Protein AF-A0A661K5T9-F1 (afdb_monomer)

Secondary structure (DSSP, 8-state):
---PPPPPHHHHHHHHH-TT--HHHHHHHHHHHHHTT-HHHHHHHHHHTT-HHHHHHHHHHHHHHT-HHHHHHHHHHHTPPPPHHHHHHHHHHHHHTT-HHHHHHHHHHHT-HHHHHHHHHHHHHHHHT-

Mean predicted aligned error: 3.78 Å

Nearest PDB structures (foldseek):
  3r9a-assembly1_B  TM=3.697E-01  e=6.751E-01  Homo sapiens
  4kyo-assembly1_B  TM=3.118E-01  e=3.948E-01  Homo sapiens
  3esl-assembly2_B  TM=3.362E-01  e=4.105E+00  Saccharomyces cerevisiae
  8je2-assembly1_D  TM=2.415E-01  e=2.779E+00  Homo sapiens

Radius of gyration: 16.88 Å; Cα contacts (8 Å, |Δi|>4): 174; chains: 1; bounding box: 39×26×48 Å

Structure (mmCIF, N/CA/C/O backbone):
data_AF-A0A661K5T9-F1
#
_entry.id   AF-A0A661K5T9-F1
#
loop_
_atom_site.group_PDB
_atom_site.id
_atom_site.type_symbol
_atom_site.label_atom_id
_atom_site.label_alt_id
_atom_site.label_comp_id
_atom_site.label_asym_id
_atom_site.label_entity_id
_atom_site.label_seq_id
_atom_site.pdbx_PDB_ins_code
_atom_site.Cartn_x
_atom_site.Cartn_y
_atom_site.Cartn_z
_atom_site.occupancy
_atom_site.B_iso_or_equiv
_atom_site.auth_seq_id
_atom_site.auth_comp_id
_atom_site.auth_asym_id
_atom_site.auth_atom_id
_atom_site.pdbx_PDB_model_num
ATOM 1 N N . MET A 1 1 ? -13.305 -16.041 21.302 1.00 40.28 1 MET A N 1
ATOM 2 C CA . MET A 1 1 ? -13.415 -14.782 20.538 1.00 40.28 1 MET A CA 1
ATOM 3 C C . MET A 1 1 ? -14.394 -15.046 19.408 1.00 40.28 1 MET A C 1
ATOM 5 O O . MET A 1 1 ? -14.256 -16.070 18.754 1.00 40.28 1 MET A O 1
ATOM 9 N N . GLY A 1 2 ? -15.469 -14.263 19.300 1.00 46.28 2 GLY A N 1
ATOM 10 C CA . GLY A 1 2 ? -16.530 -14.525 18.323 1.00 46.28 2 GLY A CA 1
ATOM 11 C C . GLY A 1 2 ? -16.021 -14.318 16.899 1.00 46.28 2 GLY A C 1
ATOM 12 O O . GLY A 1 2 ? -15.308 -13.349 16.661 1.00 46.28 2 GLY A O 1
ATOM 13 N N . ASN A 1 3 ? -16.393 -15.214 15.981 1.00 55.75 3 ASN A N 1
ATOM 14 C CA . ASN A 1 3 ? -16.138 -15.110 14.541 1.00 55.75 3 ASN A CA 1
ATOM 15 C C . ASN A 1 3 ? -16.792 -13.828 13.989 1.00 55.75 3 ASN A C 1
ATOM 17 O O . ASN A 1 3 ? -17.917 -13.856 13.483 1.00 55.75 3 ASN A O 1
ATOM 21 N N . LYS A 1 4 ? -16.131 -12.676 14.136 1.00 70.12 4 LYS A N 1
ATOM 22 C CA . LYS A 1 4 ? -16.534 -11.455 13.442 1.00 70.12 4 LYS A CA 1
ATOM 23 C C . LYS A 1 4 ? -16.276 -11.698 11.959 1.00 70.12 4 LYS A C 1
ATOM 25 O O . LYS A 1 4 ? -15.182 -12.078 11.572 1.00 70.12 4 LYS A O 1
ATOM 30 N N . ARG A 1 5 ? -17.310 -11.546 11.138 1.00 85.38 5 ARG A N 1
ATOM 31 C CA . ARG A 1 5 ? -17.187 -11.569 9.676 1.00 85.38 5 ARG A CA 1
ATOM 32 C C . ARG A 1 5 ? -16.986 -10.138 9.195 1.00 85.38 5 ARG A C 1
ATOM 34 O O . ARG A 1 5 ? -17.376 -9.199 9.895 1.00 85.38 5 ARG A O 1
ATOM 41 N N . LEU A 1 6 ? -16.424 -9.975 8.001 1.00 92.50 6 LEU A N 1
ATOM 42 C CA . LEU A 1 6 ? -16.346 -8.657 7.385 1.00 92.50 6 LEU A CA 1
ATOM 43 C C . LEU A 1 6 ? -17.754 -8.048 7.259 1.00 92.50 6 LEU A C 1
ATOM 45 O O . LEU A 1 6 ? -18.684 -8.747 6.841 1.00 92.50 6 LEU A O 1
ATOM 49 N N . PRO A 1 7 ? -17.929 -6.773 7.645 1.00 92.56 7 PRO A N 1
ATOM 50 C CA . PRO A 1 7 ? -19.217 -6.105 7.562 1.00 92.56 7 PRO A CA 1
ATOM 51 C C . PRO A 1 7 ? -19.615 -5.877 6.099 1.00 92.56 7 PRO A C 1
ATOM 53 O O . PRO A 1 7 ? -18.761 -5.760 5.217 1.00 92.56 7 PRO A O 1
ATOM 56 N N . ASP A 1 8 ? -20.918 -5.758 5.842 1.00 93.81 8 ASP A N 1
ATOM 57 C CA . ASP A 1 8 ? -21.399 -5.251 4.556 1.00 93.81 8 ASP A CA 1
ATOM 58 C C . ASP A 1 8 ? -20.931 -3.793 4.323 1.00 93.81 8 ASP A C 1
ATOM 60 O O . ASP A 1 8 ? -20.487 -3.123 5.263 1.00 93.81 8 ASP A O 1
ATOM 64 N N . PRO A 1 9 ? -21.015 -3.260 3.089 1.00 93.19 9 PRO A N 1
ATOM 65 C CA . PRO A 1 9 ? -20.499 -1.925 2.783 1.00 93.19 9 PRO A CA 1
ATOM 66 C C . PRO A 1 9 ? -21.115 -0.782 3.608 1.00 93.19 9 PRO A C 1
ATOM 68 O O . PRO A 1 9 ? -20.410 0.174 3.941 1.00 93.19 9 PRO A O 1
ATOM 71 N N . LEU A 1 10 ? -22.404 -0.863 3.962 1.00 94.88 10 LEU A N 1
ATOM 72 C CA . LEU A 1 10 ? -23.059 0.165 4.778 1.00 94.88 10 LEU A CA 1
ATOM 73 C C . LEU A 1 10 ? -22.525 0.110 6.204 1.00 94.88 10 LEU A C 1
ATOM 75 O O . LEU A 1 10 ? -22.103 1.133 6.751 1.00 94.88 10 LEU A O 1
ATOM 79 N N . LYS A 1 11 ? -22.457 -1.096 6.770 1.00 93.94 11 LYS A N 1
ATOM 80 C CA . LYS A 1 11 ? -21.947 -1.309 8.117 1.00 93.94 11 LYS A CA 1
ATOM 81 C C . LYS A 1 11 ? -20.460 -0.977 8.225 1.00 93.94 11 LYS A C 1
ATOM 83 O O . LYS A 1 11 ? -20.052 -0.362 9.206 1.00 93.94 11 LYS A O 1
ATOM 88 N N . ARG A 1 12 ? -19.659 -1.288 7.199 1.00 95.31 12 ARG A N 1
ATOM 89 C CA . ARG A 1 12 ? -18.251 -0.869 7.091 1.00 95.31 12 ARG A CA 1
ATOM 90 C C . ARG A 1 12 ? -18.132 0.645 7.232 1.00 95.31 12 ARG A C 1
ATOM 92 O O . ARG A 1 12 ? -17.331 1.111 8.035 1.00 95.31 12 ARG A O 1
ATOM 99 N N . ARG A 1 13 ? -18.931 1.403 6.472 1.00 95.38 13 ARG A N 1
ATOM 100 C CA . ARG A 1 13 ? -18.915 2.873 6.502 1.00 95.38 13 ARG A CA 1
ATOM 101 C C . ARG A 1 13 ? -19.293 3.414 7.880 1.00 95.38 13 ARG A C 1
ATOM 103 O O . ARG A 1 13 ? -18.637 4.332 8.360 1.00 95.38 13 ARG A O 1
ATOM 110 N N . GLU A 1 14 ? -20.322 2.846 8.509 1.00 95.12 14 GLU A N 1
ATOM 111 C CA . GLU A 1 14 ? -20.735 3.223 9.868 1.00 95.12 14 GLU A CA 1
ATOM 112 C C . GLU A 1 14 ? -19.632 2.997 10.897 1.00 95.12 14 GLU A C 1
ATOM 114 O O . GLU A 1 14 ? -19.419 3.847 11.750 1.00 95.12 14 GLU A O 1
ATOM 119 N N . ILE A 1 15 ? -18.929 1.866 10.825 1.00 95.44 15 ILE A N 1
ATOM 120 C CA . ILE A 1 15 ? -17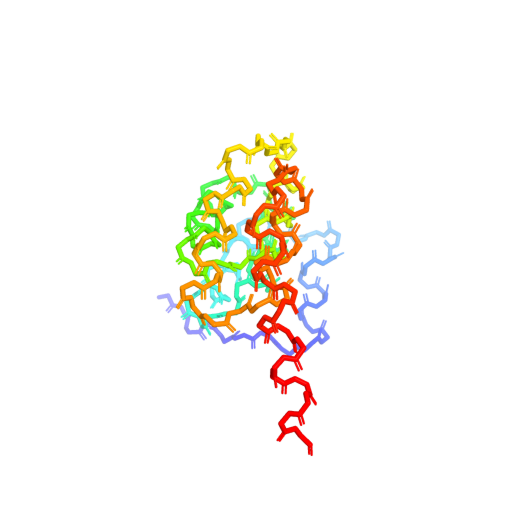.839 1.571 11.756 1.00 95.44 15 ILE A CA 1
ATOM 121 C C . ILE A 1 15 ? -16.672 2.528 11.501 1.00 95.44 15 ILE A C 1
ATOM 123 O O . ILE A 1 15 ? -16.203 3.181 12.425 1.00 95.44 15 ILE A O 1
ATOM 127 N N . LEU A 1 16 ? -16.218 2.642 10.253 1.00 94.75 16 LEU A N 1
ATOM 128 C CA . LEU A 1 16 ? -14.996 3.369 9.917 1.00 94.75 16 LEU A CA 1
ATOM 129 C C . LEU A 1 16 ? -15.117 4.890 10.113 1.00 94.75 16 LEU A C 1
ATOM 131 O O . LEU A 1 16 ? -14.170 5.536 10.556 1.00 94.75 16 LEU A O 1
ATOM 135 N N . TYR A 1 17 ? -16.278 5.467 9.797 1.00 94.06 17 TYR A N 1
ATOM 136 C CA . TYR A 1 17 ? -16.509 6.916 9.877 1.00 94.06 17 TYR A CA 1
ATOM 137 C C . TYR A 1 17 ? -17.506 7.317 10.968 1.00 94.06 17 TYR A C 1
ATOM 139 O O . TYR A 1 17 ? -17.871 8.490 11.070 1.00 94.06 17 TYR A O 1
ATOM 147 N N . GLY A 1 18 ? -17.951 6.361 11.784 1.00 92.38 18 GLY A N 1
ATOM 148 C CA . GLY A 1 18 ? -18.796 6.612 12.943 1.00 92.38 18 GLY A CA 1
ATOM 149 C C . GLY A 1 18 ? -18.108 7.542 13.935 1.00 92.38 18 GLY A C 1
ATOM 150 O O . GLY A 1 18 ? -16.915 7.416 14.205 1.00 92.38 18 GLY A O 1
ATOM 151 N N . LYS A 1 19 ? -18.869 8.494 14.481 1.00 83.75 19 LYS A N 1
ATOM 152 C CA . LYS A 1 19 ? -18.344 9.519 15.394 1.00 83.75 19 LYS A CA 1
ATOM 153 C C . LYS A 1 19 ? -17.777 8.927 16.691 1.00 83.75 19 LYS A C 1
ATOM 155 O O . LYS A 1 19 ? -16.812 9.466 17.219 1.00 83.75 19 LYS A O 1
ATOM 160 N N . ASP A 1 20 ? -18.356 7.819 17.149 1.00 87.88 20 ASP A N 1
ATOM 161 C CA . ASP A 1 20 ? -18.087 7.221 18.460 1.00 87.88 20 ASP A CA 1
ATOM 162 C C . ASP A 1 20 ? -17.494 5.804 18.356 1.00 87.88 20 ASP A C 1
ATOM 164 O O . ASP A 1 20 ? -17.575 5.026 19.307 1.00 87.88 20 ASP A O 1
ATOM 168 N N . THR A 1 21 ? -16.924 5.427 17.204 1.00 94.31 21 THR A N 1
ATOM 169 C CA . THR A 1 21 ? -16.280 4.113 17.066 1.00 94.31 21 THR A CA 1
ATOM 170 C C . THR A 1 21 ? -14.9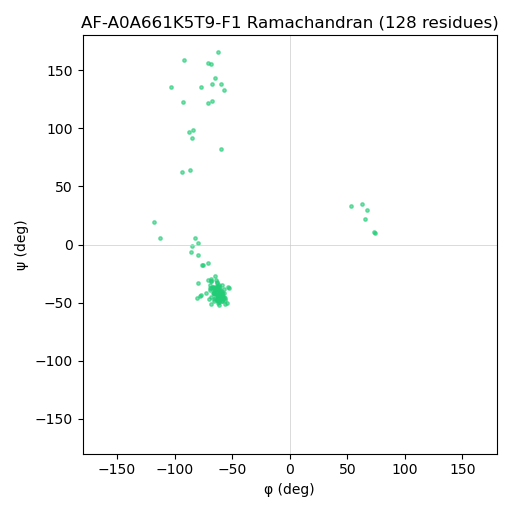77 4.082 17.876 1.00 94.31 21 THR A C 1
ATOM 172 O O . THR A 1 21 ? -14.081 4.880 17.592 1.00 94.31 21 THR A O 1
ATOM 175 N N . PRO A 1 22 ? -14.821 3.157 18.844 1.00 95.50 22 PRO A N 1
ATOM 176 C CA . PRO A 1 22 ? -13.589 3.049 19.620 1.00 95.50 22 PRO A CA 1
ATOM 177 C C . PRO A 1 22 ? -12.391 2.645 18.743 1.00 95.50 22 PRO A C 1
ATOM 179 O O . PRO A 1 22 ? -12.560 1.790 17.861 1.00 95.50 22 PRO A O 1
ATOM 182 N N . PRO A 1 23 ? -11.177 3.171 18.996 1.00 96.50 23 PRO A N 1
ATOM 183 C CA . PRO A 1 23 ? -9.966 2.766 18.281 1.00 96.50 23 PRO A CA 1
ATOM 184 C C . PRO A 1 23 ? -9.738 1.251 18.286 1.00 9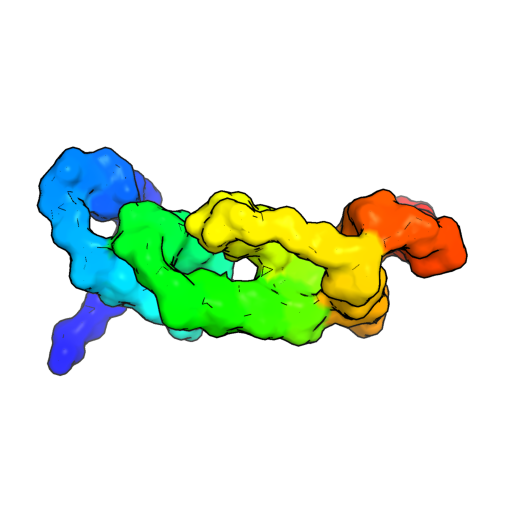6.50 23 PRO A C 1
ATOM 186 O O . PRO A 1 23 ? -9.364 0.681 17.268 1.00 96.50 23 PRO A O 1
ATOM 189 N N . GLU A 1 24 ? -10.050 0.567 19.386 1.00 96.75 24 GLU A N 1
ATOM 190 C CA . GLU A 1 24 ? -9.905 -0.885 19.520 1.00 96.75 24 GLU A CA 1
ATOM 191 C C . GLU A 1 24 ? -10.814 -1.630 18.539 1.00 96.75 24 GLU A C 1
ATOM 193 O O . GLU A 1 24 ? -10.405 -2.614 17.929 1.00 96.75 24 GLU A O 1
ATOM 198 N N . THR A 1 25 ? -12.032 -1.123 18.316 1.00 96.25 25 THR A N 1
ATOM 199 C CA . THR A 1 25 ? -12.949 -1.694 17.319 1.00 96.25 25 THR A CA 1
ATOM 200 C C . THR A 1 25 ? -12.397 -1.511 15.910 1.00 96.25 25 THR A C 1
ATOM 202 O O . THR A 1 25 ? -12.489 -2.426 15.093 1.00 96.25 25 THR A O 1
ATOM 205 N N . LEU A 1 26 ? -11.804 -0.351 15.616 1.00 97.69 26 LEU A N 1
ATOM 206 C CA . LEU A 1 26 ? -11.160 -0.114 14.327 1.00 97.69 26 LEU A CA 1
ATOM 207 C C . LEU A 1 26 ? -9.968 -1.057 14.122 1.00 97.69 26 LEU A C 1
ATOM 209 O O . LEU A 1 26 ? -9.859 -1.656 13.057 1.00 97.69 26 LEU A O 1
ATOM 213 N N . ILE A 1 27 ? -9.132 -1.256 15.145 1.00 98.25 27 ILE A N 1
ATOM 214 C CA . ILE A 1 27 ? -7.999 -2.192 15.104 1.00 98.25 27 ILE A CA 1
ATOM 215 C C . ILE A 1 27 ? -8.484 -3.621 14.851 1.00 98.25 27 ILE A C 1
ATOM 217 O O . ILE A 1 27 ? -7.941 -4.296 13.980 1.00 98.25 27 ILE A O 1
ATOM 221 N N . GLU A 1 28 ? -9.521 -4.077 15.555 1.00 97.25 28 GLU A N 1
ATOM 222 C CA . GLU A 1 28 ? -10.091 -5.412 15.350 1.00 97.25 28 GLU A CA 1
ATOM 223 C C . GLU A 1 28 ? -10.555 -5.618 13.903 1.00 97.25 28 GLU A C 1
ATOM 225 O O . GLU A 1 28 ? -10.219 -6.630 13.289 1.00 97.25 28 GLU A O 1
ATOM 230 N N . TYR A 1 29 ? -11.281 -4.656 13.323 1.00 97.44 29 TYR A N 1
ATOM 231 C CA . TYR A 1 29 ? -11.690 -4.751 11.919 1.00 97.44 29 TYR A CA 1
ATOM 232 C C . TYR A 1 29 ? -10.512 -4.639 10.952 1.00 97.44 29 TYR A C 1
ATOM 234 O O . TYR A 1 29 ? -10.482 -5.374 9.970 1.00 97.44 29 TYR A O 1
ATOM 242 N N . GLY A 1 30 ? -9.521 -3.791 11.231 1.00 97.69 30 GLY A N 1
ATOM 243 C CA . GLY A 1 30 ? -8.297 -3.726 10.434 1.00 97.69 30 GLY A CA 1
ATOM 244 C C . GLY A 1 30 ? -7.564 -5.070 10.398 1.00 97.69 30 GLY A C 1
ATOM 245 O O . GLY A 1 30 ? -7.164 -5.515 9.325 1.00 97.69 30 GLY A O 1
ATOM 246 N N . ARG A 1 31 ? -7.480 -5.773 11.537 1.00 97.94 31 ARG A N 1
ATOM 247 C CA . ARG A 1 31 ? -6.924 -7.135 11.627 1.00 97.94 31 ARG A CA 1
ATOM 248 C C . ARG A 1 31 ? -7.735 -8.138 10.805 1.00 97.94 31 ARG A C 1
ATOM 250 O O . ARG A 1 31 ? -7.153 -8.880 10.026 1.00 97.94 31 ARG A O 1
ATOM 257 N N . LEU A 1 32 ? -9.063 -8.088 10.894 1.00 96.81 32 LEU A N 1
ATOM 258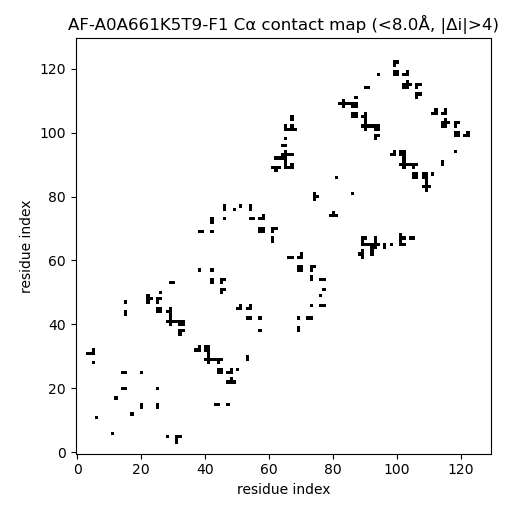 C CA . LEU A 1 32 ? -9.953 -8.921 10.078 1.00 96.81 32 LEU A CA 1
ATOM 259 C C . LEU A 1 32 ? -9.748 -8.703 8.568 1.00 96.81 32 LEU A C 1
ATOM 261 O O . LEU A 1 32 ? -9.661 -9.663 7.810 1.00 96.81 32 LEU A O 1
ATOM 265 N N . TYR A 1 33 ? -9.650 -7.451 8.111 1.00 97.38 33 TYR A N 1
ATOM 266 C CA . TYR A 1 33 ? -9.378 -7.158 6.698 1.00 97.38 33 TYR A CA 1
ATOM 267 C C . TYR A 1 33 ? -7.975 -7.600 6.269 1.00 97.38 33 TYR A C 1
ATOM 269 O O . TYR A 1 33 ? -7.805 -8.071 5.145 1.00 97.38 33 TYR A O 1
ATOM 277 N N . LEU A 1 34 ? -6.983 -7.471 7.152 1.00 97.31 34 LEU A N 1
ATOM 278 C CA . LEU A 1 34 ? -5.618 -7.927 6.907 1.00 97.31 34 LEU A CA 1
ATOM 279 C C . LEU A 1 34 ? -5.561 -9.451 6.714 1.00 97.31 34 LEU A C 1
ATOM 281 O O . LEU A 1 34 ? -4.978 -9.911 5.732 1.00 97.31 34 LEU A O 1
ATOM 285 N N . GLU A 1 35 ? -6.203 -10.213 7.604 1.00 96.00 35 GLU A N 1
ATOM 286 C CA . GLU A 1 35 ? -6.283 -11.683 7.555 1.00 96.00 35 GLU A CA 1
ATOM 287 C C . GLU A 1 35 ? -6.977 -12.192 6.281 1.00 96.00 35 GLU A C 1
ATOM 289 O O . GLU A 1 35 ? -6.565 -13.198 5.708 1.00 96.00 35 GLU A O 1
ATOM 294 N N . GLU A 1 36 ? -7.974 -11.459 5.783 1.00 96.00 36 GLU A N 1
ATOM 295 C CA . GLU A 1 36 ? -8.700 -11.767 4.541 1.00 96.00 36 GLU A CA 1
ATOM 296 C C . GLU A 1 36 ? -7.974 -11.285 3.266 1.00 96.00 36 GLU A C 1
ATOM 298 O O . GLU A 1 36 ? -8.527 -11.345 2.166 1.00 96.00 36 GLU A O 1
ATOM 303 N N . GLY A 1 37 ? -6.748 -10.759 3.379 1.00 95.50 37 GLY A N 1
ATOM 304 C CA . GLY A 1 37 ? -5.971 -10.279 2.230 1.00 95.50 37 GLY A CA 1
ATOM 305 C C . GLY A 1 37 ? -6.454 -8.945 1.644 1.00 95.50 37 GLY A C 1
ATOM 306 O O . GLY A 1 37 ? -6.003 -8.521 0.581 1.00 95.50 37 GLY A O 1
ATOM 307 N N . ARG A 1 38 ? -7.375 -8.254 2.321 1.00 96.44 38 ARG A N 1
ATOM 308 C CA . ARG A 1 38 ? -7.982 -6.991 1.878 1.00 96.44 38 ARG A CA 1
ATOM 309 C C . ARG A 1 38 ? -7.223 -5.790 2.440 1.00 96.44 38 ARG A C 1
ATOM 311 O O . ARG A 1 38 ? -7.753 -4.984 3.200 1.00 96.44 38 ARG A O 1
ATOM 318 N N . TRP A 1 39 ? -5.957 -5.664 2.061 1.00 97.69 39 TRP A N 1
ATOM 319 C CA . TRP A 1 39 ? -5.019 -4.719 2.682 1.00 97.69 39 TRP A CA 1
ATOM 320 C C . TRP A 1 39 ? -5.398 -3.243 2.506 1.00 97.69 39 TRP A C 1
ATOM 322 O O . TRP A 1 39 ? -5.243 -2.465 3.442 1.00 97.69 39 TRP A O 1
ATOM 332 N N . ASN A 1 40 ? -5.973 -2.875 1.355 1.00 93.50 40 ASN A N 1
ATOM 333 C CA . ASN A 1 40 ? -6.482 -1.517 1.106 1.00 93.50 40 ASN A CA 1
ATOM 334 C C . ASN A 1 40 ? -7.668 -1.151 2.014 1.00 93.50 40 ASN A C 1
ATOM 336 O O . ASN A 1 40 ? -7.881 0.015 2.321 1.00 93.50 40 ASN A O 1
ATOM 340 N N . ASP A 1 41 ? -8.443 -2.136 2.475 1.00 96.25 41 ASP A N 1
ATOM 341 C CA . ASP A 1 41 ? -9.437 -1.886 3.514 1.00 96.25 41 ASP A CA 1
ATOM 342 C C . ASP A 1 41 ? -8.759 -1.791 4.888 1.00 96.25 41 ASP A C 1
ATOM 344 O O . ASP A 1 41 ? -9.047 -0.875 5.654 1.00 96.25 41 ASP A O 1
ATOM 348 N N . ALA A 1 42 ? -7.829 -2.702 5.195 1.00 98.19 42 ALA A N 1
ATOM 349 C CA . ALA A 1 42 ? -7.134 -2.744 6.483 1.00 98.19 42 ALA A CA 1
ATOM 350 C C . ALA A 1 42 ? -6.395 -1.434 6.812 1.00 98.19 42 ALA A C 1
ATOM 352 O O . ALA A 1 42 ? -6.471 -0.959 7.948 1.00 98.19 42 ALA A O 1
ATOM 353 N N . VAL A 1 43 ? -5.731 -0.823 5.823 1.00 98.44 43 VAL A N 1
ATOM 354 C CA . VAL A 1 43 ? -4.996 0.439 6.004 1.00 98.44 43 VAL A CA 1
ATOM 355 C C . VAL A 1 43 ? -5.911 1.586 6.427 1.00 98.44 43 VAL A C 1
ATOM 357 O O . VAL A 1 43 ? -5.522 2.371 7.287 1.00 98.44 43 VAL A O 1
ATOM 360 N N . GLU A 1 44 ? -7.148 1.661 5.922 1.00 97.81 44 GLU A N 1
ATOM 361 C CA . GLU A 1 44 ? -8.094 2.700 6.347 1.00 97.81 44 GLU A CA 1
ATOM 362 C C . GLU A 1 44 ? -8.468 2.541 7.823 1.00 97.81 44 GLU A C 1
ATOM 364 O O . GLU A 1 44 ? -8.520 3.525 8.563 1.00 97.81 44 GLU A O 1
ATOM 369 N N . PHE A 1 45 ? -8.695 1.302 8.270 1.00 98.19 45 PHE A N 1
ATOM 370 C CA . PHE A 1 45 ? -9.019 1.006 9.664 1.00 98.19 45 PHE A CA 1
ATOM 371 C C . PHE A 1 45 ? -7.853 1.323 10.603 1.00 98.19 45 PHE A C 1
ATOM 373 O O . PHE A 1 45 ? -8.046 2.016 11.604 1.00 98.19 45 PHE A O 1
ATOM 380 N N . PHE A 1 46 ? -6.639 0.870 10.279 1.00 98.56 46 PHE A N 1
ATOM 381 C CA . PHE A 1 46 ? -5.456 1.163 11.091 1.00 98.56 46 PHE A CA 1
ATOM 382 C C . PHE A 1 46 ? -5.097 2.647 11.079 1.00 98.56 46 PHE A C 1
ATOM 384 O O . PHE A 1 46 ? -4.811 3.213 12.134 1.00 98.56 46 PHE A O 1
ATOM 391 N N . GLY A 1 47 ? -5.186 3.293 9.917 1.00 97.94 47 GLY A N 1
ATOM 392 C CA . GLY A 1 47 ? -4.954 4.721 9.755 1.00 97.94 47 GLY A CA 1
ATOM 393 C C . GLY A 1 47 ? -5.910 5.558 10.595 1.00 97.94 47 GLY A C 1
ATOM 394 O O . GLY A 1 47 ? -5.485 6.436 11.347 1.00 97.94 47 GLY A O 1
ATOM 395 N N . ARG A 1 48 ? -7.206 5.227 10.561 1.00 96.81 48 ARG A N 1
ATOM 396 C CA . ARG A 1 48 ? -8.229 5.922 11.351 1.00 96.81 48 ARG A CA 1
ATOM 397 C C . ARG A 1 48 ? -8.095 5.690 12.856 1.00 96.81 48 ARG A C 1
ATOM 399 O O . ARG A 1 48 ? -8.466 6.571 13.629 1.00 96.81 48 ARG A O 1
ATOM 406 N N . ALA A 1 49 ? -7.574 4.530 13.253 1.00 97.31 49 ALA A N 1
ATOM 407 C CA . ALA A 1 49 ? -7.252 4.201 14.639 1.00 97.31 49 ALA A CA 1
ATOM 408 C C . ALA A 1 49 ? -5.916 4.797 15.118 1.00 97.31 49 ALA A C 1
ATOM 410 O O . ALA A 1 49 ? -5.603 4.683 16.300 1.00 97.31 49 ALA A O 1
ATOM 411 N N . HIS A 1 50 ? -5.113 5.382 14.219 1.00 96.75 50 HIS A N 1
ATOM 412 C CA . HIS A 1 50 ? -3.716 5.754 14.468 1.00 96.75 50 HIS A CA 1
ATOM 413 C C . HIS A 1 50 ? -2.859 4.585 14.997 1.00 96.75 50 HIS A C 1
ATOM 415 O O . HIS A 1 50 ? -1.939 4.775 15.794 1.00 96.75 50 HIS A O 1
ATOM 421 N N . TYR A 1 51 ? -3.162 3.362 14.553 1.00 98.38 51 TYR A N 1
ATOM 422 C CA . TYR A 1 51 ? -2.504 2.141 15.011 1.00 98.38 51 TYR A CA 1
ATOM 423 C C . TYR A 1 51 ? -1.210 1.884 14.233 1.00 98.38 51 TYR A C 1
ATOM 425 O O . TYR A 1 51 ? -1.209 1.258 13.169 1.00 98.38 51 TYR A O 1
ATOM 433 N N . LYS A 1 52 ? -0.098 2.397 14.767 1.00 98.19 52 LYS A N 1
ATOM 434 C CA . LYS A 1 52 ? 1.208 2.397 14.095 1.00 98.19 52 LYS A CA 1
ATOM 435 C C . LYS A 1 52 ? 1.730 0.999 13.798 1.00 98.19 52 LYS A C 1
ATOM 437 O O . LYS A 1 52 ? 2.264 0.777 12.721 1.00 98.19 52 LYS A O 1
ATOM 442 N N . GLU A 1 53 ? 1.553 0.051 14.709 1.00 98.31 53 GLU A N 1
ATOM 443 C CA . GLU A 1 53 ? 2.044 -1.315 14.535 1.00 98.31 53 GLU A CA 1
ATOM 444 C C . GLU A 1 53 ? 1.398 -1.991 13.317 1.00 98.31 53 GLU A C 1
ATOM 446 O O . GLU A 1 53 ? 2.096 -2.616 12.523 1.00 98.31 53 GLU A O 1
ATOM 451 N N . GLY A 1 54 ? 0.086 -1.814 13.122 1.00 98.38 54 GLY A N 1
ATOM 452 C CA . GLY A 1 54 ? -0.614 -2.331 11.941 1.00 98.38 54 GLY A CA 1
ATOM 453 C C . GLY A 1 54 ? -0.232 -1.602 10.651 1.00 98.38 54 GLY A C 1
ATOM 454 O O . GLY A 1 54 ? -0.133 -2.228 9.599 1.00 98.38 54 GLY A O 1
ATOM 455 N N . LEU A 1 55 ? 0.031 -0.293 10.722 1.00 98.69 55 LEU A N 1
ATOM 456 C CA . LEU A 1 55 ? 0.529 0.473 9.576 1.00 98.69 55 LEU A CA 1
ATOM 457 C C . LEU A 1 55 ? 1.940 0.030 9.164 1.00 98.69 55 LEU A C 1
ATOM 459 O O . LEU A 1 55 ? 2.183 -0.147 7.975 1.00 98.69 55 LEU A O 1
ATOM 463 N N . PHE A 1 56 ? 2.850 -0.222 10.109 1.00 98.31 56 PHE A N 1
ATOM 464 C CA . PHE A 1 56 ? 4.186 -0.743 9.794 1.00 98.31 56 PHE A CA 1
ATOM 465 C C . PHE A 1 56 ? 4.135 -2.148 9.190 1.00 98.31 56 PHE A C 1
ATOM 467 O O . PHE A 1 56 ? 4.850 -2.425 8.231 1.00 98.31 56 PHE A O 1
ATOM 474 N N . GLU A 1 57 ? 3.249 -3.015 9.679 1.00 98.44 57 GLU A N 1
ATOM 475 C CA . GLU A 1 57 ? 3.026 -4.331 9.073 1.00 98.44 57 GLU A CA 1
ATOM 476 C C . GLU A 1 57 ? 2.544 -4.217 7.617 1.00 98.44 57 GLU A C 1
ATOM 478 O O . GLU A 1 57 ? 3.052 -4.910 6.733 1.00 98.44 57 GLU A O 1
ATOM 483 N N . LEU A 1 58 ? 1.624 -3.288 7.338 1.00 98.62 58 LEU A N 1
ATOM 484 C CA . LEU A 1 58 ? 1.180 -3.001 5.973 1.00 98.62 58 LEU A CA 1
ATOM 485 C C . LEU A 1 58 ? 2.268 -2.343 5.115 1.00 98.62 58 LEU A C 1
ATOM 487 O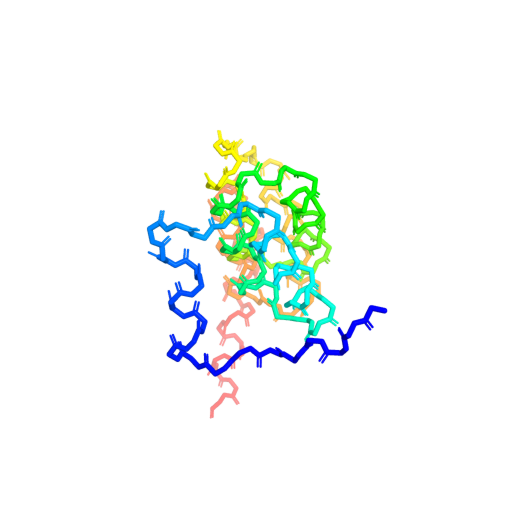 O . LEU A 1 58 ? 2.304 -2.602 3.914 1.00 98.62 58 LEU A O 1
ATOM 491 N N . LYS A 1 59 ? 3.170 -1.544 5.700 1.00 98.19 59 LYS A N 1
ATOM 492 C CA . LYS A 1 59 ? 4.328 -0.959 5.001 1.00 98.19 59 LYS A CA 1
ATOM 493 C C . LYS A 1 59 ? 5.248 -2.056 4.463 1.00 98.19 59 LYS A C 1
ATOM 495 O O . LYS A 1 59 ? 5.580 -2.065 3.277 1.00 98.19 59 LYS A O 1
ATOM 500 N N . GLU A 1 60 ? 5.606 -3.012 5.318 1.00 97.94 60 GLU A N 1
ATOM 501 C CA . GLU A 1 60 ? 6.439 -4.162 4.947 1.00 97.94 60 GLU A CA 1
ATOM 502 C C . GLU A 1 60 ? 5.757 -5.034 3.889 1.00 97.94 60 GLU A C 1
ATOM 504 O O . GLU A 1 60 ? 6.385 -5.466 2.919 1.00 97.94 60 GLU A O 1
ATOM 509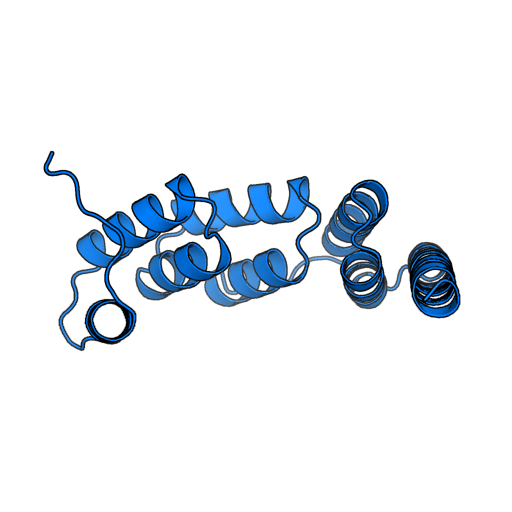 N N . LEU A 1 61 ? 4.449 -5.250 4.037 1.00 98.19 61 LEU A N 1
ATOM 510 C CA . LEU A 1 61 ? 3.652 -5.995 3.071 1.00 98.19 61 LEU A CA 1
ATOM 511 C C . LEU A 1 61 ? 3.610 -5.294 1.709 1.00 98.19 61 LEU A C 1
ATOM 513 O O . LEU A 1 61 ? 3.874 -5.923 0.687 1.00 98.19 61 LEU A O 1
ATOM 517 N N . ALA A 1 62 ? 3.357 -3.986 1.688 1.00 98.31 62 ALA A N 1
ATOM 518 C CA . ALA A 1 62 ? 3.355 -3.193 0.466 1.00 98.31 62 ALA A CA 1
ATOM 519 C C . ALA A 1 62 ? 4.710 -3.253 -0.247 1.00 98.31 62 ALA A C 1
ATOM 521 O O . ALA A 1 62 ? 4.757 -3.457 -1.461 1.00 98.31 62 ALA A O 1
ATOM 522 N N . LEU A 1 63 ? 5.813 -3.154 0.504 1.00 98.19 63 LEU A N 1
ATOM 523 C CA . LEU A 1 63 ? 7.154 -3.293 -0.052 1.00 98.19 63 LEU A CA 1
ATOM 524 C C . LEU A 1 63 ? 7.369 -4.682 -0.652 1.00 98.19 63 LEU A C 1
ATOM 526 O O . LEU A 1 63 ? 7.798 -4.790 -1.800 1.00 98.19 63 LEU A O 1
ATOM 530 N N . ARG A 1 64 ? 7.061 -5.742 0.103 1.00 97.81 64 ARG A N 1
ATOM 531 C CA . ARG A 1 64 ? 7.257 -7.133 -0.326 1.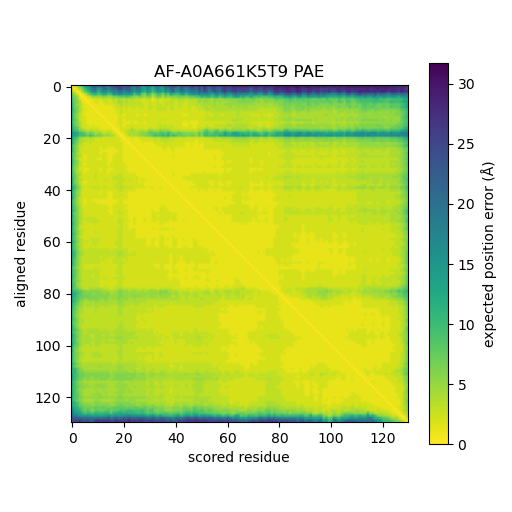00 97.81 64 ARG A CA 1
ATOM 532 C C . ARG A 1 64 ? 6.492 -7.450 -1.606 1.00 97.81 64 ARG A C 1
ATOM 534 O O . ARG A 1 64 ? 7.034 -8.097 -2.495 1.00 97.81 64 ARG A O 1
ATOM 541 N N . GLU A 1 65 ? 5.251 -6.989 -1.691 1.00 97.75 65 GLU A N 1
ATOM 542 C CA . GLU A 1 65 ? 4.347 -7.281 -2.803 1.00 97.75 65 GLU A CA 1
ATOM 543 C C . GLU A 1 65 ? 4.523 -6.309 -3.977 1.00 97.75 65 GLU A C 1
ATOM 545 O O . GLU A 1 65 ? 3.881 -6.481 -5.016 1.00 97.75 65 GLU A O 1
ATOM 550 N N . GLY A 1 66 ? 5.344 -5.264 -3.825 1.00 98.19 66 GLY A N 1
ATOM 551 C CA . GLY A 1 66 ? 5.460 -4.201 -4.819 1.00 98.19 66 GLY A CA 1
ATOM 552 C C . GLY A 1 66 ? 4.150 -3.434 -5.013 1.00 98.19 66 GLY A C 1
ATOM 553 O O . GLY A 1 66 ? 3.802 -3.077 -6.139 1.00 98.19 66 GLY A O 1
ATOM 554 N N . ASP A 1 67 ? 3.372 -3.245 -3.945 1.00 98.38 67 ASP A N 1
ATOM 555 C CA . ASP A 1 67 ? 2.105 -2.519 -3.992 1.00 98.38 67 ASP A CA 1
ATOM 556 C C . ASP A 1 67 ? 2.327 -1.017 -3.784 1.00 98.38 67 ASP A C 1
ATOM 558 O O . ASP A 1 67 ? 2.444 -0.526 -2.660 1.00 98.38 67 ASP A O 1
ATOM 562 N N . TYR A 1 68 ? 2.391 -0.286 -4.899 1.00 98.44 68 TYR A N 1
ATOM 563 C CA . TYR A 1 68 ? 2.568 1.164 -4.891 1.00 98.44 68 TYR A CA 1
ATOM 564 C C . TYR A 1 68 ? 1.467 1.887 -4.112 1.00 98.44 68 TYR A C 1
ATOM 566 O O . TYR A 1 68 ? 1.763 2.779 -3.323 1.00 98.44 68 TYR A O 1
ATOM 574 N N . PHE A 1 69 ? 0.205 1.510 -4.324 1.00 97.75 69 PHE A N 1
ATOM 575 C CA . PHE A 1 69 ? -0.921 2.247 -3.756 1.00 97.75 69 PHE A CA 1
ATOM 576 C C . PHE A 1 69 ? -1.041 2.014 -2.254 1.00 97.75 69 PHE A C 1
ATOM 578 O O . 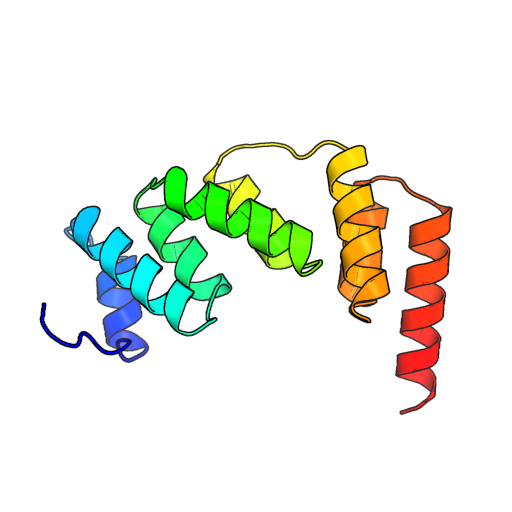PHE A 1 69 ? -1.219 2.979 -1.511 1.00 97.75 69 PHE A O 1
ATOM 585 N N . LEU A 1 70 ? -0.862 0.768 -1.807 1.00 98.44 70 LEU A N 1
ATOM 586 C CA . LEU A 1 70 ? -0.841 0.460 -0.381 1.00 98.44 70 LEU A CA 1
ATOM 587 C C . LEU A 1 70 ? 0.317 1.183 0.320 1.00 98.44 70 LEU A C 1
ATOM 589 O O . LEU A 1 70 ? 0.103 1.790 1.365 1.00 98.44 70 LEU A O 1
ATOM 593 N N . MET A 1 71 ? 1.518 1.177 -0.272 1.00 98.38 71 MET A N 1
ATOM 594 C CA . MET A 1 71 ? 2.680 1.886 0.277 1.00 98.38 71 MET A CA 1
ATOM 595 C C . MET A 1 71 ? 2.399 3.388 0.418 1.00 98.38 71 MET A C 1
ATOM 597 O O . MET A 1 71 ? 2.603 3.949 1.492 1.00 98.38 71 MET A O 1
ATOM 601 N N . SER A 1 72 ? 1.878 4.033 -0.634 1.00 97.44 72 SER A N 1
ATOM 602 C CA . SER A 1 72 ? 1.518 5.456 -0.597 1.00 97.44 72 SER A CA 1
ATOM 603 C C . SER A 1 72 ? 0.514 5.775 0.512 1.00 97.44 72 SER A C 1
ATOM 605 O O . SER A 1 72 ? 0.707 6.740 1.248 1.00 97.44 72 SER A O 1
ATOM 607 N N . GLN A 1 73 ? -0.534 4.962 0.657 1.00 97.94 73 GLN A N 1
ATOM 608 C CA . GLN A 1 73 ? -1.577 5.194 1.655 1.00 97.94 73 GLN A CA 1
ATOM 609 C C . GLN A 1 73 ? -1.070 4.972 3.086 1.00 97.94 73 GLN A C 1
ATOM 611 O O . GLN A 1 73 ? -1.409 5.730 3.994 1.00 97.94 73 GLN A O 1
ATOM 616 N N . VAL A 1 74 ? -0.230 3.957 3.301 1.00 98.19 74 VAL A N 1
ATOM 617 C CA . VAL A 1 74 ? 0.409 3.717 4.601 1.00 98.19 74 VAL A CA 1
ATOM 618 C C . VAL A 1 74 ? 1.295 4.900 4.997 1.00 98.19 74 VAL A C 1
ATOM 620 O O . VAL A 1 74 ? 1.188 5.383 6.124 1.00 98.19 74 VAL A O 1
ATOM 623 N N . SER A 1 75 ? 2.123 5.402 4.078 1.00 97.12 75 SER A N 1
ATOM 624 C CA . SER A 1 75 ? 2.983 6.567 4.319 1.00 97.12 75 SER A CA 1
ATOM 625 C C . SER A 1 75 ? 2.193 7.835 4.633 1.00 97.12 75 SER A C 1
ATOM 627 O O . SER A 1 75 ? 2.570 8.568 5.546 1.00 97.12 75 SER A O 1
ATOM 629 N N . GLU A 1 76 ? 1.059 8.058 3.960 1.00 97.56 76 GLU A N 1
ATOM 630 C CA . GLU A 1 76 ? 0.149 9.166 4.273 1.00 97.56 76 GLU A CA 1
ATOM 631 C C . GLU A 1 76 ? -0.360 9.088 5.720 1.00 97.56 76 GLU A C 1
ATOM 633 O O . GLU A 1 76 ? -0.268 10.067 6.461 1.00 97.56 76 GLU A O 1
ATOM 638 N N . PHE A 1 77 ? -0.839 7.920 6.163 1.00 98.06 77 PHE A N 1
ATOM 639 C CA . PHE A 1 77 ? -1.321 7.748 7.538 1.00 98.06 77 PHE A CA 1
ATOM 640 C C . PHE A 1 77 ? -0.216 7.829 8.594 1.00 98.06 77 PHE A C 1
ATOM 642 O O . PHE A 1 77 ? -0.478 8.268 9.717 1.00 98.06 77 PHE A O 1
ATOM 649 N N . LEU A 1 78 ? 1.004 7.404 8.259 1.00 96.94 78 LEU A N 1
ATOM 650 C CA . LEU A 1 78 ? 2.169 7.550 9.132 1.00 96.94 78 LEU A CA 1
ATOM 651 C C . LEU A 1 78 ? 2.697 8.994 9.171 1.00 96.94 78 LEU A C 1
ATOM 653 O O . LEU A 1 78 ? 3.408 9.346 10.112 1.00 96.94 78 LEU A O 1
ATOM 657 N N . GLY A 1 79 ? 2.329 9.832 8.196 1.00 96.56 79 GLY A N 1
ATOM 658 C CA . GLY A 1 79 ? 2.898 11.168 8.022 1.00 96.56 79 GLY A CA 1
ATOM 659 C C . GLY A 1 79 ? 4.371 11.122 7.612 1.00 96.56 79 GLY A C 1
ATOM 660 O O . GLY A 1 79 ? 5.138 12.006 7.987 1.00 96.56 79 GLY A O 1
ATOM 661 N N . GLU A 1 80 ? 4.772 10.070 6.897 1.00 94.06 80 GLU A N 1
ATOM 662 C CA . GLU A 1 80 ? 6.144 9.837 6.451 1.00 94.06 80 GLU A CA 1
ATOM 663 C C . GLU A 1 80 ? 6.290 10.165 4.964 1.00 94.06 80 GLU A C 1
ATOM 665 O O . GLU A 1 80 ? 5.480 9.747 4.135 1.00 94.06 80 GLU A O 1
ATOM 670 N N . GLU A 1 81 ? 7.367 10.864 4.616 1.00 93.50 81 GLU A N 1
ATOM 671 C CA . GLU A 1 81 ? 7.812 10.995 3.232 1.00 93.50 81 GLU A CA 1
ATOM 672 C C . GLU A 1 81 ? 8.826 9.885 2.941 1.00 93.50 81 GLU A C 1
ATOM 674 O O . GLU A 1 81 ? 9.823 9.746 3.648 1.00 93.50 81 GLU A O 1
ATOM 679 N N . LEU A 1 82 ? 8.542 9.066 1.929 1.00 94.31 82 LEU A N 1
ATOM 680 C CA . LEU A 1 82 ? 9.425 7.976 1.516 1.00 94.31 82 LEU A CA 1
ATOM 681 C C . LEU A 1 82 ? 10.610 8.520 0.723 1.00 94.31 82 LEU A C 1
ATOM 683 O O . LEU A 1 82 ? 10.437 9.317 -0.205 1.00 94.31 82 LEU A O 1
ATOM 687 N N . GLU A 1 83 ? 11.802 8.023 1.033 1.00 95.75 83 GLU A N 1
ATOM 688 C CA . GLU A 1 83 ? 13.007 8.385 0.298 1.00 95.75 83 GLU A CA 1
ATOM 689 C C . GLU A 1 83 ? 13.019 7.767 -1.109 1.00 95.75 83 GLU A C 1
ATOM 691 O O . GLU A 1 83 ? 12.427 6.716 -1.376 1.00 95.75 83 GLU A O 1
ATOM 696 N N . ALA A 1 84 ? 13.776 8.383 -2.022 1.00 96.94 84 ALA A N 1
ATOM 697 C CA . ALA A 1 84 ? 13.928 7.894 -3.393 1.00 96.94 84 ALA A CA 1
ATOM 698 C C . ALA A 1 84 ? 14.373 6.418 -3.459 1.00 96.94 84 ALA A C 1
ATOM 700 O O . ALA A 1 84 ? 13.898 5.658 -4.303 1.00 96.94 84 ALA A O 1
ATOM 701 N N . GLU A 1 85 ? 15.240 5.985 -2.540 1.00 97.38 85 GLU A N 1
ATOM 702 C CA . GLU A 1 85 ? 15.717 4.601 -2.489 1.00 97.38 85 GLU A CA 1
ATOM 703 C C . GLU A 1 85 ? 14.621 3.619 -2.028 1.00 97.38 85 GLU A C 1
ATOM 705 O O . GLU A 1 85 ? 14.584 2.476 -2.480 1.00 97.38 85 GLU A O 1
ATOM 710 N N . GLU A 1 86 ? 13.679 4.042 -1.180 1.00 97.31 86 GLU A N 1
ATOM 711 C CA . GLU A 1 86 ? 12.521 3.219 -0.803 1.00 97.31 86 GLU A CA 1
ATOM 712 C C . GLU A 1 86 ? 11.574 3.028 -1.991 1.00 97.31 86 GLU A C 1
ATOM 714 O O . GLU A 1 86 ? 11.180 1.898 -2.299 1.00 97.31 86 GLU A O 1
ATOM 719 N N . TRP A 1 87 ? 11.286 4.112 -2.717 1.00 98.31 87 TRP A N 1
ATOM 720 C CA . TRP A 1 87 ? 10.510 4.056 -3.954 1.00 98.31 87 TRP A CA 1
ATOM 721 C C . TRP A 1 87 ? 11.166 3.174 -5.010 1.00 98.31 87 TRP A C 1
ATOM 723 O O . TRP A 1 87 ? 10.487 2.393 -5.680 1.00 98.31 87 TRP A O 1
ATOM 733 N N . LYS A 1 88 ? 12.492 3.240 -5.132 1.00 98.50 88 LYS A N 1
ATOM 734 C CA . LYS A 1 88 ? 13.249 2.388 -6.046 1.00 98.50 88 LYS A CA 1
ATOM 735 C C . LYS A 1 88 ? 13.100 0.911 -5.690 1.00 98.50 88 LYS A C 1
ATOM 737 O O . LYS A 1 88 ? 12.783 0.105 -6.567 1.00 98.50 88 LYS A O 1
ATOM 742 N N . ARG A 1 89 ? 13.272 0.542 -4.414 1.00 98.44 89 ARG A N 1
ATOM 743 C CA . ARG A 1 89 ? 13.082 -0.847 -3.957 1.00 98.44 89 ARG A CA 1
ATOM 744 C C . ARG A 1 89 ? 11.664 -1.343 -4.231 1.00 98.44 89 ARG A C 1
ATOM 746 O O . ARG A 1 89 ? 11.502 -2.449 -4.744 1.00 98.44 89 ARG A O 1
ATOM 753 N N . LEU A 1 90 ? 10.654 -0.521 -3.951 1.00 98.69 90 LEU A N 1
ATOM 754 C CA . LEU A 1 90 ? 9.257 -0.832 -4.257 1.00 98.69 90 LEU A CA 1
ATOM 755 C C . LEU A 1 90 ? 9.039 -1.055 -5.760 1.00 98.69 90 LEU A C 1
ATOM 757 O O . LEU A 1 90 ? 8.367 -2.007 -6.150 1.00 98.69 90 LEU A O 1
ATOM 761 N N . GLY A 1 91 ? 9.646 -0.215 -6.603 1.00 98.62 91 GLY A N 1
ATOM 762 C CA . GLY A 1 91 ? 9.579 -0.336 -8.058 1.00 98.62 91 GLY A CA 1
ATOM 763 C C . GLY A 1 91 ? 10.159 -1.648 -8.572 1.00 98.62 91 GLY A C 1
ATOM 764 O O . GLY A 1 91 ? 9.523 -2.318 -9.385 1.00 98.62 91 GLY A O 1
ATOM 765 N N . HIS A 1 92 ? 11.313 -2.071 -8.048 1.00 98.56 92 HIS A N 1
ATOM 766 C CA . HIS A 1 92 ? 11.894 -3.372 -8.385 1.00 98.56 92 HIS A CA 1
ATOM 767 C C . HIS A 1 92 ? 10.985 -4.533 -7.968 1.00 98.56 92 HIS A C 1
ATOM 769 O O . HIS A 1 92 ? 10.740 -5.423 -8.777 1.00 98.56 92 HIS A O 1
ATOM 775 N N . ARG A 1 93 ? 10.411 -4.495 -6.759 1.00 98.62 93 ARG A N 1
ATOM 776 C CA . ARG A 1 93 ? 9.460 -5.522 -6.296 1.00 98.62 93 ARG A CA 1
ATOM 777 C C . ARG A 1 93 ? 8.209 -5.592 -7.161 1.00 98.62 93 ARG A C 1
ATOM 779 O O . ARG A 1 93 ? 7.775 -6.676 -7.537 1.00 98.62 93 ARG A O 1
ATOM 786 N N . ALA A 1 94 ? 7.662 -4.439 -7.531 1.00 98.69 94 ALA A N 1
ATOM 787 C CA . ALA A 1 94 ? 6.513 -4.360 -8.421 1.00 98.69 94 ALA A CA 1
ATOM 788 C C . ALA A 1 94 ? 6.833 -4.929 -9.811 1.00 98.69 94 ALA A C 1
ATOM 790 O O . ALA A 1 94 ? 6.016 -5.644 -10.387 1.00 98.69 94 ALA A O 1
ATOM 791 N N . LEU A 1 95 ? 8.026 -4.643 -10.336 1.00 97.81 95 LEU A N 1
ATOM 792 C CA . LEU A 1 95 ? 8.488 -5.142 -11.628 1.00 97.81 95 LEU A CA 1
ATOM 793 C C . LEU A 1 95 ? 8.659 -6.669 -11.612 1.00 97.81 95 LEU A C 1
ATOM 795 O O . LEU A 1 95 ? 8.149 -7.340 -12.505 1.00 97.81 95 LEU A O 1
ATOM 799 N N . GLU A 1 96 ? 9.315 -7.211 -10.579 1.00 97.75 96 GLU A N 1
ATOM 800 C CA . GLU A 1 96 ? 9.470 -8.658 -10.344 1.00 97.75 96 GLU A CA 1
ATOM 801 C C . GLU A 1 96 ? 8.113 -9.370 -10.248 1.00 97.75 96 GLU A C 1
ATOM 803 O O . GLU A 1 96 ? 7.947 -10.470 -10.772 1.00 97.75 96 GLU A O 1
ATOM 808 N N . ALA A 1 97 ? 7.123 -8.721 -9.628 1.00 97.31 97 ALA A N 1
ATOM 809 C CA . ALA A 1 97 ? 5.763 -9.233 -9.484 1.00 97.31 97 ALA A CA 1
ATOM 810 C C . ALA A 1 97 ? 4.883 -9.057 -10.741 1.00 97.31 97 ALA A C 1
ATOM 812 O O . ALA A 1 97 ? 3.696 -9.384 -10.702 1.00 97.31 97 ALA A O 1
ATOM 813 N N . GLY A 1 98 ? 5.412 -8.502 -11.839 1.00 97.31 98 GLY A N 1
ATOM 814 C CA . GLY A 1 98 ? 4.646 -8.237 -13.063 1.00 97.31 98 GLY A CA 1
ATOM 815 C C . GLY A 1 98 ? 3.663 -7.061 -12.963 1.00 97.31 98 GLY A C 1
ATOM 816 O O . GLY A 1 98 ? 2.836 -6.853 -13.849 1.00 97.31 98 GLY A O 1
ATOM 817 N N . LYS A 1 99 ? 3.731 -6.257 -11.896 1.00 98.00 99 LYS A N 1
ATOM 818 C CA . LYS A 1 99 ? 2.865 -5.094 -11.649 1.00 98.00 99 LYS A CA 1
ATOM 819 C C . LYS A 1 99 ? 3.441 -3.848 -12.330 1.00 98.00 99 LYS A C 1
ATOM 821 O O . LYS A 1 99 ? 3.826 -2.878 -11.677 1.00 98.00 99 LYS A O 1
ATOM 826 N N . PHE A 1 100 ? 3.519 -3.856 -13.659 1.00 98.12 100 PHE A N 1
ATOM 827 C CA . PHE A 1 100 ? 4.297 -2.865 -14.420 1.00 98.12 100 PHE A CA 1
ATOM 828 C C . PHE A 1 100 ? 3.845 -1.412 -14.225 1.00 98.12 100 PHE A C 1
ATOM 830 O O . PHE A 1 100 ? 4.685 -0.528 -14.062 1.00 98.12 100 PHE A O 1
ATOM 837 N N . HIS A 1 101 ? 2.538 -1.148 -14.125 1.00 98.31 101 HIS A N 1
ATOM 838 C CA . HIS A 1 101 ? 2.048 0.200 -13.805 1.00 98.31 101 HIS A CA 1
ATOM 839 C C . HIS A 1 101 ? 2.466 0.674 -12.404 1.00 98.31 101 HIS A C 1
ATOM 841 O O . HIS A 1 101 ? 2.647 1.872 -12.182 1.00 98.31 101 HIS A O 1
ATOM 847 N N . PHE A 1 102 ? 2.617 -0.246 -11.448 1.00 98.50 102 PHE A N 1
ATOM 848 C CA . PHE A 1 102 ? 3.008 0.083 -10.077 1.00 98.50 102 PHE A CA 1
ATOM 849 C C . PHE A 1 102 ? 4.509 0.372 -10.045 1.00 98.50 102 PHE A C 1
ATOM 851 O O . PHE A 1 102 ? 4.924 1.390 -9.495 1.00 98.50 102 PHE A O 1
ATOM 858 N N . ALA A 1 103 ? 5.298 -0.452 -10.741 1.00 98.69 103 ALA A N 1
ATOM 859 C CA . ALA A 1 103 ? 6.722 -0.225 -10.953 1.00 98.69 103 ALA A CA 1
ATOM 860 C C . ALA A 1 103 ? 6.982 1.137 -11.610 1.00 98.69 103 ALA A C 1
ATOM 862 O O . ALA A 1 103 ? 7.782 1.923 -11.114 1.00 98.69 103 ALA A O 1
ATOM 863 N N . GLN A 1 104 ? 6.239 1.462 -12.672 1.00 98.44 104 GLN A N 1
ATOM 864 C CA . GLN A 1 104 ? 6.331 2.746 -13.365 1.00 98.44 104 GLN A CA 1
ATOM 865 C C . GLN A 1 104 ? 6.094 3.931 -12.417 1.00 98.44 104 GLN A C 1
ATOM 867 O O . GLN A 1 104 ? 6.845 4.906 -12.452 1.00 98.44 104 GLN A O 1
ATOM 872 N N . LYS A 1 105 ? 5.061 3.869 -11.565 1.00 98.38 105 LYS A N 1
ATOM 873 C CA . LYS A 1 105 ? 4.775 4.927 -10.584 1.00 98.38 105 LYS A CA 1
ATOM 874 C C . LYS A 1 105 ? 5.884 5.046 -9.541 1.00 98.38 105 LYS A C 1
ATOM 876 O O . LYS A 1 105 ? 6.344 6.155 -9.285 1.00 98.38 105 LYS A O 1
ATOM 881 N N . ALA A 1 106 ? 6.334 3.921 -8.991 1.00 98.44 106 ALA A N 1
ATOM 882 C CA . ALA A 1 106 ? 7.378 3.879 -7.975 1.00 98.44 106 ALA A CA 1
ATOM 883 C C . ALA A 1 106 ? 8.723 4.410 -8.506 1.00 98.44 106 ALA A C 1
ATOM 885 O O . ALA A 1 106 ? 9.308 5.302 -7.899 1.00 98.44 106 ALA A O 1
ATOM 886 N N . PHE A 1 107 ? 9.173 3.975 -9.687 1.00 98.69 107 PHE A N 1
ATOM 887 C CA . PHE A 1 107 ? 10.392 4.511 -10.307 1.00 98.69 107 PHE A CA 1
ATOM 888 C C . PHE A 1 107 ? 10.277 5.999 -10.656 1.00 98.69 107 PHE A C 1
ATOM 890 O O . PHE A 1 107 ? 11.254 6.735 -10.534 1.00 98.69 107 PHE A O 1
ATOM 897 N N . GLY A 1 108 ? 9.076 6.463 -11.021 1.00 98.06 108 GLY A N 1
ATOM 898 C CA . GLY A 1 108 ? 8.795 7.887 -11.193 1.00 98.06 108 GLY A CA 1
ATOM 899 C C . GLY A 1 108 ? 9.014 8.698 -9.912 1.00 98.06 108 GLY A C 1
ATOM 900 O O . GLY A 1 108 ? 9.656 9.741 -9.975 1.00 98.06 108 GLY A O 1
ATOM 901 N N . GLN A 1 109 ? 8.539 8.205 -8.761 1.00 97.81 109 GLN A N 1
ATOM 902 C CA . GLN A 1 109 ? 8.789 8.836 -7.454 1.00 97.81 109 GLN A CA 1
ATOM 903 C C . GLN A 1 109 ? 10.271 8.787 -7.060 1.00 97.81 109 GLN A C 1
ATOM 905 O O . GLN A 1 109 ? 10.801 9.747 -6.513 1.00 97.81 109 GLN A O 1
ATOM 910 N N . ALA A 1 110 ? 10.957 7.691 -7.387 1.00 97.69 110 ALA A N 1
ATOM 911 C CA . ALA A 1 110 ? 12.381 7.522 -7.110 1.00 97.69 110 ALA A CA 1
ATOM 912 C C . ALA A 1 110 ? 13.300 8.405 -7.976 1.00 97.69 110 ALA A C 1
ATOM 914 O O . ALA A 1 110 ? 14.490 8.511 -7.687 1.00 97.69 110 ALA A O 1
ATOM 915 N N . GLY A 1 111 ? 12.794 8.972 -9.079 1.00 97.44 111 GLY A N 1
ATOM 916 C CA . GLY A 1 111 ? 13.643 9.574 -10.111 1.00 97.44 111 GLY A CA 1
ATOM 917 C C . GLY A 1 111 ? 14.539 8.552 -10.829 1.00 97.44 111 GLY A C 1
ATOM 918 O O . GLY A 1 111 ? 15.566 8.922 -11.395 1.00 97.44 111 GLY A O 1
ATOM 919 N N . GLU A 1 112 ? 14.173 7.267 -10.805 1.00 97.31 112 GLU A N 1
ATOM 920 C CA . GLU A 1 112 ? 14.940 6.180 -11.419 1.00 97.31 112 GLU A CA 1
ATOM 921 C C . GLU A 1 112 ? 14.579 6.097 -12.912 1.00 97.31 112 GLU A C 1
ATOM 923 O O . GLU A 1 112 ? 13.533 5.571 -13.300 1.00 97.31 112 GLU A O 1
ATOM 928 N N . ALA A 1 113 ? 15.429 6.682 -13.760 1.00 97.38 113 ALA A N 1
ATOM 929 C CA . ALA A 1 113 ? 15.159 6.818 -15.188 1.00 97.38 113 ALA A CA 1
ATOM 930 C C . ALA A 1 113 ? 15.113 5.479 -15.948 1.00 97.38 113 ALA A C 1
ATOM 932 O O . ALA A 1 113 ? 14.306 5.327 -16.868 1.00 97.38 113 ALA A O 1
ATOM 933 N N . GLU A 1 114 ? 15.959 4.518 -15.583 1.00 97.38 114 GLU A N 1
ATOM 934 C CA . GLU A 1 114 ? 16.123 3.258 -16.309 1.00 97.38 114 GLU A CA 1
ATOM 935 C C . GLU A 1 114 ? 15.013 2.258 -15.961 1.00 97.38 114 GLU A C 1
ATOM 937 O O . GLU A 1 114 ? 14.361 1.708 -16.846 1.00 97.38 114 GLU A O 1
ATOM 942 N N . GLY A 1 115 ? 14.711 2.097 -14.678 1.00 97.69 115 GLY A N 1
ATOM 943 C CA . GLY A 1 115 ? 13.558 1.372 -14.165 1.00 97.69 115 GLY A CA 1
ATOM 944 C C . GLY A 1 115 ? 12.248 1.960 -14.682 1.00 97.69 115 GLY A C 1
ATOM 945 O O . GLY A 1 115 ? 11.363 1.209 -15.093 1.00 97.69 115 GLY A O 1
ATOM 946 N N . LEU A 1 116 ? 12.124 3.292 -14.754 1.00 98.19 116 LEU A N 1
ATOM 947 C CA . LEU A 1 116 ? 10.951 3.937 -15.348 1.00 98.19 116 LEU A CA 1
ATOM 948 C C . LEU A 1 116 ? 10.807 3.604 -16.838 1.00 98.19 116 LEU A C 1
ATOM 950 O O . LEU A 1 116 ? 9.692 3.337 -17.294 1.00 98.19 116 LEU A O 1
ATOM 954 N N . ARG A 1 117 ? 11.909 3.618 -17.596 1.00 98.12 117 ARG A N 1
AT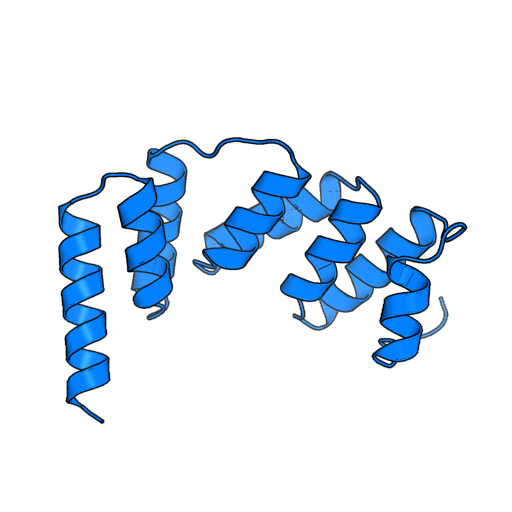OM 955 C CA . ARG A 1 117 ? 11.929 3.228 -19.012 1.00 98.12 117 ARG A CA 1
ATOM 956 C C . ARG A 1 117 ? 11.503 1.769 -19.180 1.00 98.12 117 ARG A C 1
ATOM 958 O O . ARG A 1 117 ? 10.553 1.504 -19.912 1.00 98.12 117 ARG A O 1
ATOM 965 N N . LEU A 1 118 ? 12.127 0.858 -18.437 1.00 97.81 118 LEU A N 1
ATOM 966 C CA . LEU A 1 118 ? 11.832 -0.573 -18.479 1.00 97.81 118 LEU A CA 1
ATOM 967 C C . LEU A 1 118 ? 10.373 -0.877 -18.107 1.00 97.81 118 LEU A C 1
ATOM 969 O O . LEU A 1 118 ? 9.699 -1.638 -18.796 1.00 97.81 118 LEU A O 1
ATOM 973 N N . ALA A 1 119 ? 9.851 -0.254 -17.048 1.00 97.94 119 ALA A N 1
ATOM 974 C CA . ALA A 1 119 ? 8.459 -0.437 -16.649 1.00 97.94 119 ALA A CA 1
ATOM 975 C C . ALA A 1 119 ? 7.478 0.063 -17.724 1.00 97.94 119 ALA A C 1
ATOM 977 O O . ALA A 1 119 ? 6.456 -0.578 -17.956 1.00 97.94 119 ALA A O 1
ATOM 978 N N . ARG A 1 120 ? 7.786 1.174 -18.412 1.00 97.75 120 ARG A N 1
ATOM 979 C CA . ARG A 1 120 ? 6.968 1.687 -19.527 1.00 97.75 120 ARG A CA 1
ATOM 980 C C . ARG A 1 120 ? 6.967 0.750 -20.727 1.00 97.75 120 ARG A C 1
ATOM 982 O O . ARG A 1 120 ? 5.905 0.533 -21.298 1.00 97.75 120 ARG A O 1
ATOM 989 N N . GLU A 1 121 ? 8.121 0.194 -21.083 1.00 97.50 121 GLU A N 1
ATOM 990 C CA . GLU A 1 121 ? 8.226 -0.808 -22.151 1.00 97.50 121 GLU A CA 1
ATOM 991 C C . GLU A 1 121 ? 7.348 -2.022 -21.829 1.00 97.50 121 GLU A C 1
ATOM 993 O O . GLU A 1 121 ? 6.523 -2.418 -22.646 1.00 97.50 121 GLU A O 1
ATOM 998 N N . LYS A 1 122 ? 7.405 -2.526 -20.589 1.00 97.44 122 LYS A N 1
ATOM 999 C CA . LYS A 1 122 ? 6.549 -3.634 -20.140 1.00 97.44 122 LYS A CA 1
ATOM 1000 C C . LYS A 1 122 ? 5.056 -3.318 -20.130 1.00 97.44 122 LYS A C 1
ATOM 1002 O O . LYS A 1 122 ? 4.253 -4.185 -20.467 1.00 97.44 122 LYS A O 1
ATOM 1007 N N . VAL A 1 123 ? 4.671 -2.093 -19.778 1.00 96.31 123 VAL A N 1
ATOM 1008 C CA . VAL A 1 123 ? 3.276 -1.643 -19.900 1.00 96.31 123 VAL A CA 1
ATOM 1009 C C . VAL A 1 123 ? 2.824 -1.667 -21.363 1.00 96.31 123 VAL A C 1
ATOM 1011 O O . VAL A 1 123 ? 1.759 -2.202 -21.653 1.00 96.31 123 VAL A O 1
ATOM 1014 N N . GLN A 1 124 ? 3.636 -1.139 -22.281 1.00 95.19 124 GLN A N 1
ATOM 1015 C CA . GLN A 1 124 ? 3.304 -1.092 -23.708 1.00 95.19 124 GLN A CA 1
ATOM 1016 C C . GLN A 1 124 ? 3.215 -2.486 -24.335 1.00 95.19 124 GLN A C 1
ATOM 1018 O O . GLN A 1 124 ? 2.291 -2.737 -25.102 1.00 95.19 124 GLN A O 1
ATOM 1023 N N . GLU A 1 125 ? 4.135 -3.394 -23.993 1.00 94.56 125 GLU A N 1
ATOM 1024 C CA . GLU A 1 125 ? 4.081 -4.803 -24.410 1.00 94.56 125 GLU A CA 1
ATOM 1025 C C . GLU A 1 125 ? 2.752 -5.447 -23.976 1.00 94.56 125 GLU A C 1
ATOM 1027 O O . GLU A 1 125 ? 2.017 -5.978 -24.804 1.00 94.56 125 GLU A O 1
ATOM 1032 N N . MET A 1 126 ? 2.386 -5.308 -22.697 1.00 91.69 126 MET A N 1
ATOM 1033 C CA . MET A 1 126 ? 1.144 -5.861 -22.142 1.00 91.69 126 MET A CA 1
ATOM 1034 C C . MET A 1 126 ? -0.127 -5.281 -22.792 1.00 91.69 126 MET A C 1
ATOM 1036 O O . MET A 1 126 ? -1.130 -5.983 -22.926 1.00 91.69 126 MET A O 1
ATOM 1040 N N . GLU A 1 127 ? -0.122 -3.996 -23.153 1.00 89.56 127 GLU A N 1
ATOM 1041 C CA . GLU A 1 127 ? -1.263 -3.327 -23.790 1.00 89.56 127 GLU A CA 1
ATOM 1042 C C . GLU A 1 127 ? -1.368 -3.629 -25.291 1.00 89.56 127 GLU A C 1
ATOM 1044 O O . GLU A 1 127 ? -2.478 -3.705 -25.810 1.00 89.56 127 GLU A O 1
ATOM 1049 N N . GLY A 1 128 ? -0.241 -3.813 -25.982 1.00 82.81 128 GLY A N 1
ATOM 1050 C CA . GLY A 1 128 ? -0.197 -4.136 -27.411 1.00 82.81 128 GLY A CA 1
ATOM 1051 C C . GLY A 1 128 ? -0.536 -5.593 -27.743 1.00 82.81 128 GLY A C 1
ATOM 1052 O O . GLY A 1 128 ? -0.858 -5.893 -28.889 1.00 82.81 128 GLY A O 1
ATOM 1053 N N . GLU A 1 129 ? -0.481 -6.492 -26.759 1.00 68.88 129 GLU A N 1
ATOM 1054 C CA . GLU A 1 129 ? -0.864 -7.907 -26.885 1.00 68.88 129 GLU A CA 1
ATOM 1055 C C . GLU A 1 129 ? -2.376 -8.169 -26.687 1.00 68.88 129 GLU A C 1
ATOM 1057 O O . GLU A 1 129 ? -2.814 -9.320 -26.780 1.00 68.88 129 GLU A O 1
ATOM 1062 N N . ARG A 1 130 ? -3.180 -7.131 -26.410 1.00 54.56 130 ARG A N 1
ATOM 1063 C CA . ARG A 1 130 ? -4.646 -7.207 -26.244 1.00 54.56 130 ARG A CA 1
ATOM 1064 C C . ARG A 1 130 ? -5.414 -6.898 -27.524 1.00 54.56 130 ARG A C 1
ATOM 1066 O O . ARG A 1 130 ? -6.481 -7.532 -27.695 1.00 54.56 130 ARG A O 1
#

Solvent-accessible surface area (backbone atoms only — not comparable to full-atom values): 6783 Å² total; per-residue (Å²): 131,81,89,77,69,88,64,56,75,68,56,42,50,49,53,74,68,36,93,80,55,52,48,68,59,30,42,54,52,16,51,54,27,44,76,72,69,39,49,76,59,13,50,54,25,16,44,74,40,66,37,58,72,60,36,51,52,46,38,54,48,15,42,70,61,12,35,47,67,52,33,53,53,36,29,59,62,69,73,50,84,80,52,42,68,56,28,38,52,27,13,51,30,2,45,77,66,67,36,25,71,33,9,27,53,22,9,57,70,28,67,38,66,65,58,26,49,53,21,48,53,51,42,50,54,63,61,72,75,110

Foldseek 3Di:
DDPDAQDDPVVLCCQLVPPPRALVNLQVNLVNCVVVVNNVSSLSSCLSSVPLVSLVVQCVVCLQQLPQVSNVSSCVSVVHDDALVSLQSSLVNCVVNLVLVSSLVSNVSSVPPVSNVVSVVSVCVVVVVD

Sequence (130 aa):
MGNKRLPDPLKRREILYGKDTPPETLIEYGRLYLEEGRWNDAVEFFGRAHYKEGLFELKELALREGDYFLMSQVSEFLGEELEAEEWKRLGHRALEAGKFHFAQKAFGQAGEAEGLRLAREKVQEMEGER

pLDDT: mean 94.74, std 9.25, range [40.28, 98.69]